Protein AF-Q7MBI9-F1 (afdb_monomer_lite)

Structure (mmCIF, N/CA/C/O backbone):
data_AF-Q7MBI9-F1
#
_entry.id   AF-Q7MBI9-F1
#
loop_
_atom_site.group_PDB
_atom_site.id
_atom_site.type_symbol
_atom_site.label_atom_id
_atom_site.label_alt_id
_atom_site.label_comp_id
_atom_site.label_asym_id
_atom_site.label_entity_id
_atom_site.label_seq_id
_atom_site.pdbx_PDB_ins_code
_atom_site.Cartn_x
_atom_site.Cartn_y
_atom_site.Cartn_z
_atom_site.occupancy
_atom_site.B_iso_or_equiv
_atom_site.auth_seq_id
_atom_site.auth_comp_id
_atom_site.auth_asym_id
_atom_site.auth_atom_id
_atom_site.pdbx_PDB_model_num
ATOM 1 N N . MET A 1 1 ? -2.161 3.141 -26.004 1.00 47.69 1 MET A N 1
ATOM 2 C CA . MET A 1 1 ? -0.942 3.278 -25.176 1.00 47.69 1 MET A CA 1
ATOM 3 C C . MET A 1 1 ? -1.264 2.765 -23.780 1.00 47.69 1 MET A C 1
ATOM 5 O O . MET A 1 1 ? -2.023 3.414 -23.077 1.00 47.69 1 MET A O 1
ATOM 9 N N . GLY A 1 2 ? -0.802 1.568 -23.411 1.00 61.41 2 GLY A N 1
ATOM 10 C CA . GLY A 1 2 ? -1.001 1.047 -22.055 1.00 61.41 2 GLY A CA 1
ATOM 11 C C . GLY A 1 2 ? 0.034 1.659 -21.117 1.00 61.41 2 GLY A C 1
ATOM 12 O O . GLY A 1 2 ? 1.227 1.478 -21.344 1.00 61.41 2 GLY A O 1
ATOM 13 N N . MET A 1 3 ? -0.396 2.404 -20.096 1.00 58.41 3 MET A N 1
ATOM 14 C CA . MET A 1 3 ? 0.498 2.849 -19.024 1.00 58.41 3 MET A CA 1
ATOM 15 C C . MET A 1 3 ? 0.971 1.616 -18.246 1.00 58.41 3 MET A C 1
ATOM 17 O O . 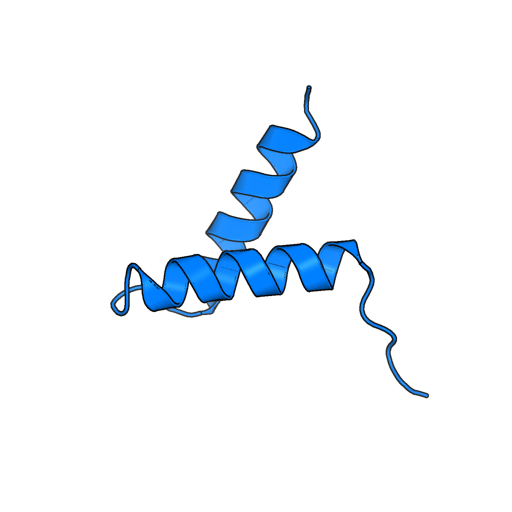MET A 1 3 ? 0.237 1.059 -17.429 1.00 58.41 3 MET A O 1
ATOM 21 N N . PHE A 1 4 ? 2.190 1.159 -18.525 1.00 66.75 4 PHE A N 1
ATOM 22 C CA . PHE A 1 4 ? 2.848 0.145 -17.714 1.00 66.75 4 PHE A CA 1
ATOM 23 C C . PHE A 1 4 ? 3.189 0.767 -16.359 1.00 66.75 4 PHE A C 1
ATOM 25 O O . PHE A 1 4 ? 4.035 1.653 -16.272 1.00 66.75 4 PHE A O 1
ATOM 32 N N . LYS A 1 5 ? 2.504 0.318 -15.302 1.00 73.88 5 LYS A N 1
ATOM 33 C CA . LYS A 1 5 ? 2.823 0.701 -13.922 1.00 73.88 5 LYS A CA 1
ATOM 34 C C . LYS A 1 5 ? 4.244 0.256 -13.586 1.00 73.88 5 LYS A C 1
ATOM 36 O O . LYS A 1 5 ? 4.569 -0.924 -13.767 1.00 73.88 5 LYS A O 1
ATOM 41 N N . SER A 1 6 ? 5.051 1.169 -13.057 1.00 81.00 6 SER A N 1
ATOM 42 C CA . SER A 1 6 ? 6.419 0.860 -12.622 1.00 81.00 6 SER A CA 1
ATOM 43 C C . SER A 1 6 ? 6.398 -0.152 -11.465 1.00 81.00 6 SER A C 1
ATOM 45 O O . SER A 1 6 ? 5.458 -0.156 -10.666 1.00 81.00 6 SER A O 1
ATOM 47 N N . ASP A 1 7 ? 7.427 -0.994 -11.303 1.00 81.81 7 ASP A N 1
ATOM 48 C CA . ASP A 1 7 ? 7.518 -1.935 -10.162 1.00 81.81 7 ASP A CA 1
ATOM 49 C C . ASP A 1 7 ? 7.402 -1.234 -8.804 1.00 81.81 7 ASP A C 1
ATOM 51 O O . ASP A 1 7 ? 6.856 -1.767 -7.833 1.00 81.81 7 ASP A O 1
ATOM 55 N N . GLN A 1 8 ? 7.848 0.019 -8.766 1.00 79.75 8 GLN A N 1
ATOM 56 C CA . GLN A 1 8 ? 7.700 0.907 -7.630 1.00 79.75 8 GLN A CA 1
ATOM 57 C C . GLN A 1 8 ? 6.224 1.184 -7.291 1.00 79.75 8 GLN A C 1
ATOM 59 O O . GLN A 1 8 ? 5.826 1.086 -6.130 1.00 79.75 8 GLN A O 1
ATOM 64 N N . GLU A 1 9 ? 5.393 1.456 -8.298 1.00 83.12 9 GLU A N 1
ATOM 65 C CA . GLU A 1 9 ? 3.958 1.699 -8.130 1.00 83.12 9 GLU A CA 1
ATOM 66 C C . GLU A 1 9 ? 3.215 0.433 -7.706 1.00 83.12 9 GLU A C 1
ATOM 68 O O . GLU A 1 9 ? 2.374 0.494 -6.809 1.00 83.12 9 GLU A O 1
ATOM 73 N N . LYS A 1 10 ? 3.579 -0.728 -8.269 1.00 87.75 10 LYS A N 1
ATOM 74 C CA . LYS A 1 10 ? 3.007 -2.026 -7.867 1.00 87.75 10 LYS A CA 1
ATOM 75 C C . LYS A 1 10 ? 3.280 -2.330 -6.392 1.00 87.75 10 LYS A C 1
ATOM 77 O O . LYS A 1 10 ? 2.390 -2.798 -5.677 1.00 87.75 10 LYS A O 1
ATOM 82 N N . ARG A 1 11 ? 4.495 -2.037 -5.914 1.00 87.69 11 ARG A N 1
ATOM 83 C CA . ARG A 1 11 ? 4.867 -2.191 -4.497 1.00 87.69 11 ARG A CA 1
ATOM 84 C C . ARG A 1 11 ? 4.065 -1.260 -3.588 1.00 87.69 11 ARG A C 1
ATOM 86 O O . ARG A 1 11 ? 3.536 -1.726 -2.580 1.00 87.69 11 ARG A O 1
ATOM 93 N N . ILE A 1 12 ? 3.931 0.018 -3.954 1.00 90.19 12 ILE A N 1
ATOM 94 C CA . ILE A 1 12 ? 3.125 0.992 -3.197 1.00 90.19 12 ILE A CA 1
ATOM 95 C C . ILE A 1 12 ? 1.660 0.548 -3.133 1.00 90.19 12 ILE A C 1
ATOM 97 O O . ILE A 1 12 ? 1.067 0.580 -2.056 1.00 90.19 12 ILE A O 1
ATOM 101 N N . GLU A 1 13 ? 1.078 0.109 -4.252 1.00 90.69 13 GLU A N 1
ATOM 102 C CA . GLU A 1 13 ? -0.300 -0.394 -4.292 1.00 90.69 13 GLU A CA 1
ATOM 103 C C . GLU A 1 13 ? -0.491 -1.606 -3.379 1.00 90.69 13 GLU A C 1
ATOM 105 O O . GLU A 1 13 ? -1.473 -1.665 -2.638 1.00 90.69 13 GLU A O 1
ATOM 110 N N . SER A 1 14 ? 0.448 -2.555 -3.394 1.00 9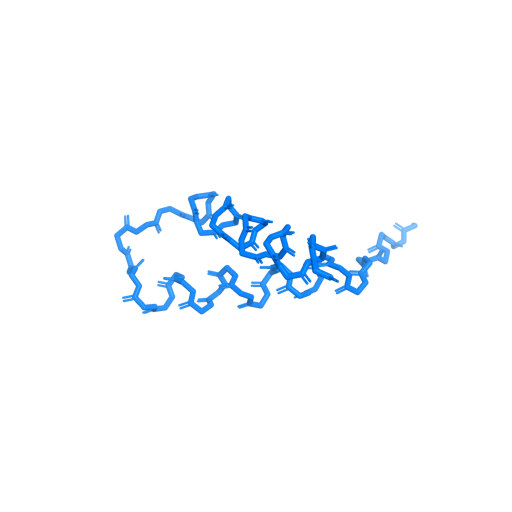2.12 14 SER A N 1
ATOM 111 C CA . SER A 1 14 ? 0.395 -3.736 -2.528 1.00 92.12 14 SER A CA 1
ATOM 112 C C . SER A 1 14 ? 0.427 -3.352 -1.043 1.00 92.12 14 SER A C 1
ATOM 114 O O . SER A 1 14 ? -0.431 -3.785 -0.271 1.00 92.12 14 SER A O 1
ATOM 116 N N . LEU A 1 15 ? 1.344 -2.463 -0.647 1.00 91.19 15 LEU A N 1
ATOM 117 C CA . LEU A 1 15 ? 1.422 -1.939 0.723 1.00 91.19 15 LEU A CA 1
ATOM 118 C C . LEU A 1 15 ? 0.155 -1.174 1.128 1.00 91.19 15 LEU A C 1
ATOM 120 O O . LEU A 1 15 ? -0.361 -1.357 2.230 1.00 91.19 15 LEU A O 1
ATOM 124 N N . ALA A 1 16 ? -0.382 -0.342 0.236 1.00 93.12 16 ALA A N 1
ATOM 125 C CA . ALA A 1 16 ? -1.609 0.402 0.495 1.00 93.12 16 ALA A CA 1
ATOM 126 C C . ALA A 1 16 ? -2.812 -0.535 0.685 1.00 93.12 16 ALA A C 1
ATOM 128 O O . ALA A 1 16 ? -3.619 -0.311 1.589 1.00 93.12 16 ALA A O 1
ATOM 129 N N .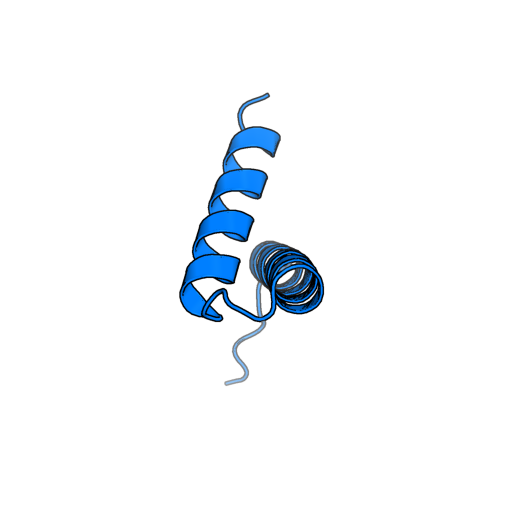 ARG A 1 17 ? -2.906 -1.624 -0.094 1.00 92.88 17 ARG A N 1
ATOM 130 C CA . ARG A 1 17 ? -3.933 -2.665 0.100 1.00 92.88 17 ARG A CA 1
ATOM 131 C C . ARG A 1 17 ? -3.811 -3.335 1.460 1.00 92.88 17 ARG A C 1
ATOM 133 O O . ARG A 1 17 ? -4.826 -3.492 2.131 1.00 92.88 17 ARG A O 1
ATOM 140 N N . GLN A 1 18 ? -2.598 -3.661 1.901 1.00 92.62 18 GLN A N 1
ATOM 141 C CA . GLN A 1 18 ? -2.382 -4.231 3.235 1.00 92.62 18 GLN A CA 1
ATOM 142 C C . GLN A 1 18 ? -2.832 -3.270 4.344 1.00 92.62 18 GLN A C 1
ATOM 144 O O . GLN A 1 18 ? -3.516 -3.685 5.279 1.00 92.62 18 GLN A O 1
ATOM 149 N N . TYR A 1 19 ? -2.520 -1.973 4.227 1.00 90.88 19 TYR A N 1
ATOM 150 C CA . TYR A 1 19 ? -2.994 -0.978 5.193 1.00 90.88 19 TYR A CA 1
ATOM 151 C C . TYR A 1 19 ? -4.512 -0.828 5.192 1.00 90.88 19 TYR A C 1
ATOM 153 O O . TYR A 1 19 ? -5.099 -0.741 6.264 1.00 90.88 19 TYR A O 1
ATOM 161 N N . SER A 1 20 ? -5.141 -0.833 4.018 1.00 92.44 20 SER A N 1
ATOM 162 C CA . SER A 1 20 ? -6.599 -0.750 3.892 1.00 92.44 20 SER A CA 1
ATOM 163 C C . SER A 1 20 ? -7.303 -1.987 4.465 1.00 92.44 20 SER A C 1
ATOM 165 O O . SER A 1 20 ? -8.354 -1.867 5.090 1.00 92.44 20 SER A O 1
ATOM 167 N N . GLN A 1 21 ? -6.706 -3.175 4.321 1.00 90.56 21 GLN A N 1
ATOM 168 C CA . GLN A 1 21 ? -7.220 -4.402 4.936 1.00 90.56 21 GLN A CA 1
ATOM 169 C C . GLN A 1 21 ? -7.076 -4.397 6.461 1.00 90.56 21 GLN A C 1
ATOM 171 O O . GLN A 1 21 ? -7.985 -4.849 7.159 1.00 90.56 21 GLN A O 1
ATOM 176 N N . LYS A 1 22 ? -5.954 -3.879 6.976 1.00 90.00 22 LYS A N 1
ATOM 177 C CA . LYS A 1 22 ? -5.680 -3.792 8.417 1.00 90.00 22 LYS A CA 1
ATOM 178 C C . LYS A 1 22 ? -6.523 -2.720 9.106 1.00 90.00 22 LYS A C 1
ATOM 180 O O . LYS A 1 22 ? -6.969 -2.923 10.230 1.00 90.00 22 LYS A O 1
ATOM 185 N N . ASP A 1 23 ? -6.730 -1.591 8.441 1.00 86.62 23 ASP A N 1
ATOM 186 C CA . ASP A 1 23 ? -7.465 -0.450 8.969 1.00 86.62 23 ASP A CA 1
ATOM 187 C C . ASP A 1 23 ? -8.469 0.053 7.929 1.00 86.62 23 ASP A C 1
ATOM 189 O O . ASP A 1 23 ? -8.190 0.929 7.107 1.00 86.62 23 ASP A O 1
ATOM 193 N N . LYS A 1 24 ? -9.677 -0.518 7.996 1.00 85.94 24 LYS A N 1
ATOM 194 C CA . LYS A 1 24 ? -10.797 -0.183 7.106 1.00 85.94 24 LYS A CA 1
ATOM 195 C C . LYS A 1 24 ? -11.331 1.240 7.313 1.00 85.94 24 LYS A C 1
ATOM 197 O O . LYS A 1 24 ? -12.186 1.674 6.547 1.00 85.94 24 LYS A O 1
ATOM 202 N N . ARG A 1 25 ? -10.875 1.957 8.351 1.00 90.44 25 ARG A N 1
ATOM 203 C CA . ARG A 1 25 ? -11.264 3.352 8.615 1.00 90.44 25 ARG A CA 1
ATOM 204 C C . ARG A 1 25 ? -10.415 4.331 7.807 1.00 90.44 25 ARG A C 1
ATOM 206 O O . ARG A 1 25 ? -10.810 5.483 7.647 1.00 90.44 25 ARG A O 1
ATOM 213 N N . LEU A 1 26 ? -9.255 3.896 7.311 1.00 88.19 26 LEU A N 1
ATOM 214 C CA . LEU A 1 26 ? -8.389 4.725 6.484 1.00 88.19 26 LEU A CA 1
ATOM 215 C C . LEU A 1 26 ? -8.910 4.780 5.050 1.00 88.19 26 LEU A C 1
ATOM 217 O O . LEU A 1 26 ? -9.191 3.757 4.425 1.00 88.19 26 LEU A O 1
ATOM 221 N N . SER A 1 27 ? -8.975 5.994 4.504 1.00 93.31 27 SER A N 1
ATOM 222 C CA . SER A 1 27 ? -9.220 6.184 3.079 1.00 93.31 27 SER A CA 1
ATOM 223 C C . SER A 1 27 ? -8.077 5.589 2.254 1.00 93.31 27 SER A C 1
ATOM 225 O O . SER A 1 27 ? -6.918 5.572 2.681 1.00 93.31 27 SER A O 1
ATOM 227 N N . TRP A 1 28 ? -8.387 5.155 1.033 1.00 90.69 28 TRP A N 1
ATOM 228 C CA . TRP A 1 28 ? -7.390 4.634 0.095 1.00 90.69 28 TRP A CA 1
ATOM 229 C C . TRP A 1 28 ? -6.216 5.604 -0.120 1.00 90.69 28 TRP A C 1
ATOM 231 O O . TRP A 1 28 ? -5.055 5.199 -0.143 1.00 90.69 28 TRP A O 1
ATOM 241 N N . GLU A 1 29 ? -6.504 6.904 -0.183 1.00 92.12 29 GLU A N 1
ATOM 242 C CA . GLU A 1 29 ? -5.499 7.963 -0.284 1.00 92.12 29 GLU A CA 1
ATOM 243 C C . GLU A 1 29 ? -4.567 8.008 0.942 1.00 92.12 29 GLU A C 1
ATOM 245 O O . GLU A 1 29 ? -3.344 8.103 0.803 1.00 92.12 29 GLU A O 1
ATOM 250 N N . SER A 1 30 ? -5.121 7.842 2.148 1.00 93.50 30 SER A N 1
ATOM 251 C CA . SER A 1 30 ? -4.335 7.752 3.385 1.00 93.50 30 SER A CA 1
ATOM 252 C C . SER A 1 30 ? -3.448 6.504 3.399 1.00 93.50 30 SER A C 1
ATOM 254 O O . SER A 1 30 ? -2.280 6.574 3.793 1.00 93.50 30 SER A O 1
ATOM 256 N N . CYS A 1 31 ? -3.965 5.370 2.920 1.00 93.19 31 CYS A N 1
ATOM 257 C CA . CYS A 1 31 ? -3.200 4.133 2.775 1.00 93.19 31 CYS A CA 1
ATOM 258 C C . CYS A 1 31 ? -2.048 4.290 1.771 1.00 93.19 31 CYS A C 1
ATOM 260 O O . CYS A 1 31 ? -0.928 3.868 2.063 1.00 93.19 31 CYS A O 1
ATOM 262 N N . LEU A 1 32 ? -2.283 4.950 0.632 1.00 92.75 32 LEU A N 1
ATOM 263 C CA . LEU A 1 32 ? -1.246 5.264 -0.357 1.00 92.75 32 LEU A CA 1
ATOM 264 C C . LEU A 1 32 ? -0.169 6.192 0.214 1.00 92.75 32 LEU A C 1
ATOM 266 O O . LEU A 1 32 ? 1.022 5.968 -0.016 1.00 92.75 32 LEU A O 1
ATOM 270 N N . LYS A 1 33 ? -0.557 7.214 0.985 1.00 92.44 33 LYS A N 1
ATOM 271 C CA . LYS A 1 33 ? 0.390 8.125 1.645 1.00 92.44 33 LYS A CA 1
ATOM 272 C C . LYS A 1 33 ? 1.285 7.374 2.634 1.00 92.44 33 LYS A C 1
ATOM 274 O O . LYS A 1 33 ? 2.504 7.557 2.597 1.00 92.44 33 LYS A O 1
ATOM 279 N N . LYS A 1 34 ? 0.702 6.483 3.446 1.00 91.25 34 LYS A N 1
ATOM 280 C CA . LYS A 1 34 ? 1.448 5.598 4.358 1.00 91.25 34 LYS A CA 1
ATOM 281 C C . LYS A 1 34 ? 2.378 4.645 3.604 1.00 91.25 34 LYS A C 1
ATOM 283 O O . LYS A 1 34 ? 3.543 4.533 3.969 1.00 91.25 34 LYS A O 1
ATOM 288 N N . ALA A 1 35 ? 1.911 4.022 2.523 1.00 91.06 35 ALA A N 1
ATOM 289 C CA . ALA A 1 35 ? 2.721 3.131 1.690 1.00 91.06 35 ALA A CA 1
ATOM 290 C C . ALA A 1 35 ? 3.933 3.843 1.067 1.00 91.06 35 ALA A C 1
ATOM 292 O O . ALA A 1 35 ? 5.058 3.351 1.162 1.00 91.06 35 ALA A O 1
ATOM 293 N N . LYS A 1 36 ? 3.734 5.045 0.509 1.00 90.06 36 LYS A N 1
ATOM 294 C CA . LYS A 1 36 ? 4.823 5.886 -0.019 1.00 90.06 36 LYS A CA 1
ATOM 295 C C . LYS A 1 36 ? 5.812 6.299 1.072 1.00 90.06 36 LYS A C 1
ATOM 297 O O . LYS A 1 36 ? 7.014 6.341 0.828 1.00 90.06 36 LYS A O 1
ATOM 302 N N . GLN A 1 37 ? 5.320 6.618 2.269 1.00 89.19 37 GLN A N 1
ATOM 303 C CA . GLN A 1 37 ? 6.175 6.965 3.403 1.00 89.19 37 GLN A CA 1
ATOM 304 C C . GLN A 1 37 ? 7.027 5.772 3.850 1.00 89.19 37 GLN A C 1
ATOM 306 O O . GLN A 1 37 ? 8.239 5.922 3.970 1.00 89.19 37 GLN A O 1
ATOM 311 N N . ALA A 1 38 ? 6.425 4.592 4.015 1.00 85.19 38 ALA A N 1
ATOM 312 C CA . ALA A 1 38 ? 7.136 3.364 4.369 1.00 85.19 38 ALA A CA 1
ATOM 313 C C . ALA A 1 38 ? 8.225 3.015 3.341 1.00 85.19 38 ALA A C 1
ATOM 315 O O . ALA A 1 38 ? 9.338 2.657 3.714 1.00 85.19 38 ALA A O 1
ATOM 316 N N . GLN A 1 39 ? 7.937 3.196 2.050 1.00 82.12 39 GLN A N 1
ATOM 317 C CA . GLN A 1 39 ? 8.928 2.984 1.001 1.00 82.12 39 GLN A CA 1
ATOM 318 C C . GLN A 1 39 ? 10.105 3.965 1.076 1.00 82.12 39 GLN A C 1
ATOM 320 O O . GLN A 1 39 ? 11.245 3.550 0.893 1.00 82.12 39 GLN A O 1
ATOM 325 N N . ARG A 1 40 ? 9.852 5.254 1.336 1.00 79.88 40 ARG A N 1
ATOM 326 C CA . ARG A 1 40 ? 10.931 6.244 1.487 1.00 79.88 40 ARG A CA 1
ATOM 327 C C . ARG A 1 40 ? 11.871 5.883 2.634 1.00 79.88 40 ARG A C 1
ATOM 329 O O . ARG A 1 40 ? 13.075 5.941 2.443 1.00 79.88 40 ARG A O 1
ATOM 336 N N . HIS A 1 41 ? 11.331 5.442 3.772 1.00 73.00 41 HIS A N 1
ATOM 337 C CA . HIS A 1 41 ? 12.152 4.978 4.895 1.00 73.00 41 HIS A CA 1
ATOM 338 C C . HIS A 1 41 ? 13.023 3.762 4.540 1.00 73.00 41 HIS A C 1
ATOM 340 O O . HIS A 1 41 ? 14.141 3.672 5.027 1.00 73.00 41 HIS A O 1
ATOM 346 N N . PHE A 1 42 ? 12.552 2.863 3.668 1.00 64.69 42 PHE A N 1
ATOM 347 C CA . PHE A 1 42 ? 13.339 1.717 3.192 1.00 64.69 42 PHE A CA 1
ATOM 348 C C . PHE A 1 42 ? 14.455 2.086 2.205 1.00 64.69 42 PHE A C 1
ATOM 350 O O . PHE A 1 42 ? 15.455 1.386 2.153 1.00 64.69 42 PHE A O 1
ATOM 357 N N . ASN A 1 43 ? 14.279 3.148 1.413 1.00 61.62 43 ASN A N 1
ATOM 358 C CA . ASN A 1 43 ? 15.260 3.589 0.411 1.00 61.62 43 ASN A CA 1
ATOM 359 C C . ASN A 1 43 ? 16.297 4.584 0.965 1.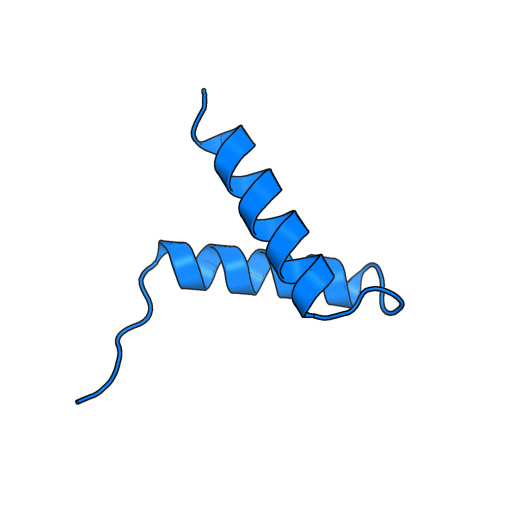00 61.62 43 ASN A C 1
ATOM 361 O O . ASN A 1 43 ? 17.235 4.926 0.254 1.00 61.62 43 ASN A O 1
ATOM 365 N N . SER A 1 44 ? 16.091 5.105 2.179 1.00 58.38 44 SER A N 1
ATOM 366 C CA . SER A 1 44 ? 17.007 6.039 2.854 1.00 58.38 44 SER A CA 1
ATOM 367 C C . SER A 1 44 ? 18.046 5.347 3.748 1.00 58.38 44 SER A C 1
ATOM 369 O O . SER A 1 44 ? 18.657 6.020 4.574 1.00 58.38 44 SER A O 1
ATOM 371 N N . ASN A 1 45 ? 18.244 4.038 3.585 1.00 46.06 45 ASN A N 1
ATOM 372 C CA . AS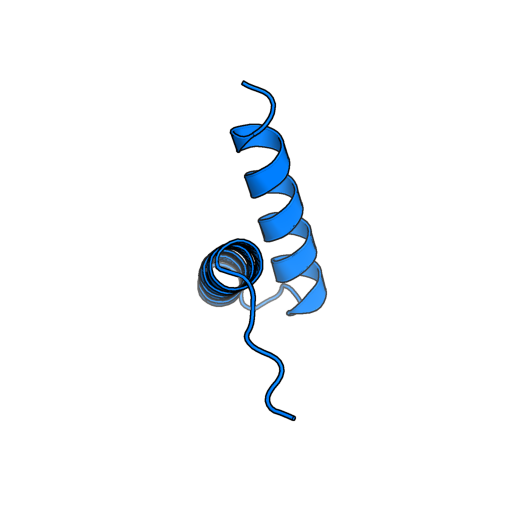N A 1 45 ? 19.306 3.244 4.210 1.00 46.06 45 ASN A CA 1
ATOM 373 C C . ASN A 1 45 ? 20.166 2.622 3.107 1.00 46.06 45 ASN A C 1
ATOM 375 O O . ASN A 1 45 ? 21.385 2.483 3.326 1.00 46.06 45 ASN A O 1
#

Sequence (45 aa):
MGMFKSDQEKRIESLARQYSQKDKRLSWESCLKKAKQAQRHFNSN

Organism: Vibrio 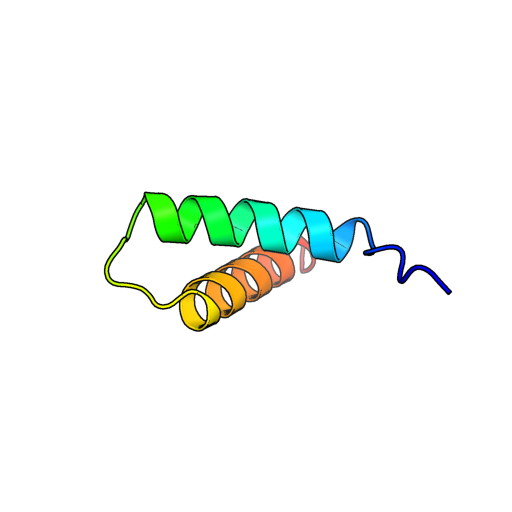vulnificus (strain YJ016) (NCBI:txid196600)

Foldseek 3Di:
DDPDDDPLRVQLQVQLVVVCVVDVPDDSVRSSVVSVVVVVVVVVD

Secondary structure (DSSP, 8-state):
------HHHHHHHHHHHHHHHH-TTS-HHHHHHHHHHHHHHHH--

Radius of gyration: 11.47 Å; chains: 1; bounding box: 31×12×34 Å

pLDDT: mean 82.84, std 12.81, range [46.06, 93.5]